Protein AF-A0A848WU78-F1 (afdb_monomer_lite)

pLDDT: mean 94.05, std 7.3, range [63.91, 98.81]

Secondary structure (DSSP, 8-state):
-EEEEE--SSSSSS--SSS----EEEEE--B-TTS-B---EEEEE-TTS--EEEEEEBTT-PEEEEE--TTS-EEEEE-TTS-EEEEEE-SS-EEEEEE--GGGTTEEEEEETTEEEEEE-SS-B--TTT-

Radius of gyration: 14.98 Å; chains: 1; bounding box: 34×36×35 Å

Structure (mmCIF, N/CA/C/O backbone):
data_AF-A0A848WU78-F1
#
_entry.id   AF-A0A848WU78-F1
#
loop_
_atom_site.group_PDB
_atom_site.id
_atom_site.type_symbol
_atom_site.label_atom_id
_atom_site.label_alt_id
_atom_site.label_comp_id
_atom_site.label_asym_id
_atom_site.label_entity_id
_atom_site.label_seq_id
_atom_site.pdbx_PDB_ins_code
_atom_site.Cartn_x
_atom_site.Cartn_y
_atom_site.Cartn_z
_atom_site.occupancy
_atom_site.B_iso_or_equiv
_atom_site.auth_seq_id
_atom_site.auth_comp_id
_atom_site.auth_asym_id
_atom_site.auth_atom_id
_atom_site.pdbx_PDB_model_num
ATOM 1 N N . ILE A 1 1 ? -7.471 -10.981 3.674 1.00 94.06 1 ILE A N 1
ATOM 2 C CA . ILE A 1 1 ? -6.106 -10.417 3.812 1.00 94.06 1 ILE A CA 1
ATOM 3 C C . ILE A 1 1 ? -5.634 -9.908 2.457 1.00 94.06 1 ILE A C 1
ATOM 5 O O . ILE A 1 1 ? -6.003 -10.502 1.447 1.00 94.06 1 ILE A O 1
ATOM 9 N N . TYR A 1 2 ? -4.851 -8.830 2.437 1.00 97.06 2 TYR A N 1
ATOM 10 C CA . TYR A 1 2 ? -4.188 -8.326 1.233 1.00 97.06 2 TYR A CA 1
ATOM 11 C C . TYR A 1 2 ? -2.687 -8.605 1.311 1.00 97.06 2 TYR A C 1
ATOM 13 O O . TYR A 1 2 ? -2.114 -8.546 2.399 1.00 97.06 2 TYR A O 1
ATOM 21 N N . ILE A 1 3 ? -2.058 -8.923 0.180 1.00 97.12 3 ILE A N 1
ATOM 22 C CA . ILE A 1 3 ? -0.626 -9.239 0.085 1.00 97.12 3 ILE A CA 1
ATOM 23 C C . ILE A 1 3 ? -0.025 -8.503 -1.114 1.00 97.12 3 ILE A C 1
ATOM 25 O O . ILE A 1 3 ? -0.481 -8.696 -2.242 1.00 97.12 3 ILE A O 1
ATOM 29 N N . ALA A 1 4 ? 1.013 -7.703 -0.874 1.00 96.62 4 ALA A N 1
ATOM 30 C CA . ALA A 1 4 ? 1.892 -7.213 -1.927 1.00 96.62 4 ALA A CA 1
ATOM 31 C C . ALA A 1 4 ? 2.862 -8.341 -2.311 1.00 96.62 4 ALA A C 1
ATOM 33 O O . ALA A 1 4 ? 3.610 -8.841 -1.472 1.00 96.62 4 ALA A O 1
ATOM 34 N N . GLU A 1 5 ? 2.797 -8.793 -3.560 1.00 94.94 5 GLU A N 1
ATOM 35 C CA . GLU A 1 5 ? 3.773 -9.705 -4.150 1.00 94.94 5 GLU A CA 1
ATOM 36 C C . GLU A 1 5 ? 4.758 -8.869 -4.959 1.00 94.94 5 GLU A C 1
ATOM 38 O O . GLU A 1 5 ? 4.379 -8.292 -5.979 1.00 94.94 5 GLU A O 1
ATOM 43 N N . THR A 1 6 ? 5.997 -8.815 -4.476 1.00 90.75 6 THR A N 1
ATOM 44 C CA . THR A 1 6 ? 7.070 -8.005 -5.053 1.00 90.75 6 THR A CA 1
ATOM 45 C C . THR A 1 6 ? 8.279 -8.889 -5.279 1.00 90.75 6 THR A C 1
ATOM 47 O O . THR A 1 6 ? 8.992 -9.236 -4.339 1.00 90.75 6 THR A O 1
ATOM 50 N N . ASP A 1 7 ? 8.482 -9.265 -6.535 1.00 90.19 7 ASP A N 1
ATOM 51 C CA . ASP A 1 7 ? 9.621 -10.052 -6.989 1.00 90.19 7 ASP A CA 1
ATOM 52 C C . ASP A 1 7 ? 10.453 -9.212 -7.962 1.00 90.19 7 ASP A C 1
ATOM 54 O O . ASP A 1 7 ? 10.223 -9.207 -9.169 1.00 90.19 7 ASP A O 1
ATOM 58 N N . ASN A 1 8 ? 11.415 -8.459 -7.429 1.00 82.19 8 ASN A N 1
ATOM 59 C CA . ASN A 1 8 ? 12.346 -7.646 -8.220 1.00 82.19 8 ASN A CA 1
ATOM 60 C C . ASN A 1 8 ? 13.483 -8.480 -8.848 1.00 82.19 8 ASN A C 1
ATOM 62 O O . ASN A 1 8 ? 14.461 -7.907 -9.327 1.00 82.19 8 ASN A O 1
ATOM 66 N N . GLY A 1 9 ? 13.396 -9.817 -8.803 1.00 85.12 9 GLY A N 1
ATOM 67 C CA . GLY A 1 9 ? 14.417 -10.720 -9.328 1.00 85.12 9 GLY A CA 1
ATOM 68 C C . GLY A 1 9 ? 15.706 -10.771 -8.498 1.00 85.12 9 GLY A C 1
ATOM 69 O O . GLY A 1 9 ? 16.663 -11.430 -8.908 1.00 85.12 9 GLY A O 1
ATOM 70 N N . SER A 1 10 ? 15.757 -10.102 -7.338 1.00 81.94 10 SER A N 1
ATOM 71 C CA . SER A 1 10 ? 16.917 -10.066 -6.443 1.00 81.94 10 SER A CA 1
ATOM 72 C C . SER A 1 10 ? 16.526 -10.358 -4.991 1.00 81.94 10 SER A C 1
ATOM 74 O O . SER A 1 10 ? 15.420 -10.099 -4.535 1.00 81.94 10 SER A O 1
ATOM 76 N N . ALA A 1 11 ? 17.475 -10.887 -4.216 1.00 77.19 11 ALA A N 1
ATOM 77 C CA . ALA A 1 11 ? 17.327 -11.027 -2.767 1.00 77.19 11 ALA A CA 1
ATOM 78 C C . ALA A 1 11 ? 17.635 -9.722 -2.006 1.00 77.19 11 ALA A C 1
ATOM 80 O O . ALA A 1 11 ? 17.547 -9.690 -0.776 1.00 77.19 11 ALA A O 1
ATOM 81 N N . LYS A 1 12 ? 18.057 -8.658 -2.703 1.00 74.56 12 LYS A N 1
ATOM 82 C CA . LYS A 1 12 ? 18.325 -7.351 -2.098 1.00 74.56 12 LYS A CA 1
ATOM 83 C C . LYS A 1 12 ? 17.086 -6.458 -2.132 1.00 74.56 12 LYS A C 1
ATOM 85 O O . LYS A 1 12 ? 16.273 -6.520 -3.048 1.00 74.56 12 LYS A O 1
ATOM 90 N N . ALA A 1 13 ? 16.984 -5.596 -1.122 1.00 63.91 13 ALA A N 1
ATOM 91 C CA . ALA A 1 13 ? 15.873 -4.656 -0.960 1.00 63.91 13 ALA A CA 1
ATOM 92 C C . ALA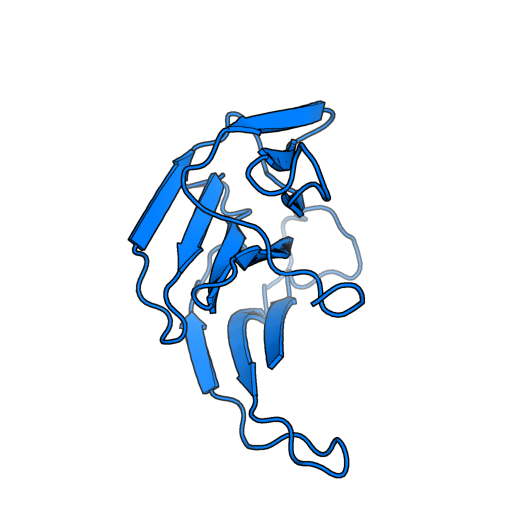 A 1 13 ? 15.913 -3.471 -1.950 1.00 63.91 13 ALA A C 1
ATOM 94 O O . ALA A 1 13 ? 14.893 -2.811 -2.184 1.00 63.91 13 ALA A O 1
ATOM 95 N N . ASP A 1 14 ? 17.088 -3.192 -2.517 1.00 68.75 14 ASP A N 1
ATOM 96 C CA . ASP A 1 14 ? 17.280 -2.132 -3.503 1.00 68.75 14 ASP A CA 1
ATOM 97 C C . ASP A 1 14 ? 16.814 -2.578 -4.893 1.00 68.75 14 ASP A C 1
ATOM 99 O O . ASP A 1 14 ? 16.835 -3.762 -5.230 1.00 68.75 14 ASP A O 1
ATOM 103 N N . ILE A 1 15 ? 16.401 -1.612 -5.718 1.00 68.38 15 ILE A N 1
ATOM 104 C CA . ILE A 1 15 ? 16.096 -1.873 -7.127 1.00 68.38 15 ILE A CA 1
ATOM 105 C C . ILE A 1 15 ? 17.430 -2.093 -7.844 1.00 68.38 15 ILE A C 1
ATOM 107 O O . ILE A 1 15 ? 18.164 -1.142 -8.117 1.00 68.38 15 ILE A O 1
ATOM 111 N N . GLU A 1 16 ? 17.761 -3.353 -8.112 1.00 70.88 16 GLU A N 1
ATOM 112 C CA . GLU A 1 16 ? 18.949 -3.726 -8.875 1.00 70.88 16 GLU A CA 1
ATOM 113 C C . GLU A 1 16 ? 18.626 -3.847 -10.367 1.00 70.88 16 GLU A C 1
ATOM 115 O O . GLU A 1 16 ? 17.540 -4.260 -10.766 1.00 70.88 16 GLU A O 1
ATOM 120 N N . THR A 1 17 ? 19.590 -3.485 -11.211 1.00 71.06 17 THR A N 1
ATOM 121 C CA . THR A 1 17 ? 19.484 -3.652 -12.663 1.00 71.06 17 THR A CA 1
ATOM 122 C C . THR A 1 17 ? 20.116 -4.971 -13.099 1.00 71.06 17 THR A C 1
ATOM 124 O O . THR A 1 17 ? 21.017 -5.493 -12.444 1.00 71.06 17 THR A O 1
ATOM 127 N N . GLY A 1 18 ? 19.658 -5.517 -14.228 1.00 78.38 18 GLY A N 1
ATOM 128 C CA . GLY A 1 18 ? 20.204 -6.758 -14.791 1.00 78.38 18 GLY A CA 1
ATOM 129 C C . GLY A 1 18 ? 19.597 -8.046 -14.228 1.00 78.38 18 GLY A C 1
ATOM 130 O O . GLY A 1 18 ? 20.069 -9.125 -14.580 1.00 78.38 18 GLY A O 1
ATOM 131 N N . PHE A 1 19 ? 18.550 -7.936 -13.409 1.00 80.31 19 PHE A N 1
ATOM 132 C CA . PHE A 1 19 ? 17.700 -9.051 -12.999 1.00 80.31 19 PHE A CA 1
ATOM 133 C C . PHE A 1 19 ? 16.364 -8.993 -13.739 1.00 80.31 19 PHE A C 1
ATOM 135 O O . PHE A 1 19 ? 15.879 -7.916 -14.088 1.00 80.31 19 PHE A O 1
ATOM 142 N N . GLU A 1 20 ? 15.793 -10.163 -14.004 1.00 84.00 20 GLU A N 1
ATOM 143 C CA . GLU A 1 20 ? 14.444 -10.279 -14.545 1.00 84.00 20 GLU A CA 1
ATOM 144 C C . GLU A 1 20 ? 13.462 -10.280 -13.373 1.00 84.00 20 GLU A C 1
ATOM 146 O O . GLU A 1 20 ? 13.502 -11.177 -12.531 1.00 84.00 20 GLU A O 1
ATOM 151 N N . SER A 1 21 ? 12.619 -9.250 -13.299 1.00 86.62 21 SER A N 1
ATOM 152 C CA . SER A 1 21 ? 11.557 -9.184 -12.297 1.00 86.62 21 SER A CA 1
ATOM 153 C C . SER A 1 21 ? 10.552 -10.311 -12.513 1.00 86.62 21 SER A C 1
ATOM 155 O O . SER A 1 21 ? 10.151 -10.597 -13.643 1.00 86.62 21 SER A O 1
ATOM 157 N N . GLY A 1 22 ? 10.115 -10.919 -11.415 1.00 91.19 22 GLY A N 1
ATOM 158 C CA . GLY A 1 22 ? 8.969 -11.811 -11.400 1.00 91.19 22 GLY A CA 1
ATOM 159 C C . GLY A 1 22 ? 7.657 -11.036 -11.287 1.00 91.19 22 GLY A C 1
ATOM 160 O O . GLY A 1 22 ? 7.484 -9.949 -11.839 1.00 91.19 22 GLY A O 1
ATOM 161 N N . ARG A 1 23 ? 6.687 -11.614 -10.575 1.00 94.12 23 ARG A N 1
ATOM 162 C CA . ARG A 1 23 ? 5.360 -11.002 -10.438 1.00 94.12 23 ARG A CA 1
ATOM 163 C C . ARG A 1 23 ? 5.401 -9.789 -9.511 1.00 94.12 23 ARG A C 1
ATOM 165 O O . ARG A 1 23 ? 5.915 -9.861 -8.399 1.00 94.12 23 ARG A O 1
ATOM 172 N N . MET A 1 24 ? 4.745 -8.724 -9.958 1.00 95.50 24 MET A N 1
ATOM 173 C CA . MET A 1 24 ? 4.508 -7.497 -9.204 1.00 95.50 24 MET A CA 1
ATOM 174 C C . MET A 1 24 ? 2.998 -7.301 -9.094 1.00 95.50 24 MET A C 1
ATOM 176 O O . MET A 1 24 ? 2.368 -6.783 -10.013 1.00 95.50 24 MET A O 1
ATOM 180 N N . THR A 1 25 ? 2.375 -7.779 -8.015 1.00 97.81 25 THR A N 1
ATOM 181 C CA . THR A 1 25 ? 0.904 -7.772 -7.899 1.00 97.81 25 THR A CA 1
ATOM 182 C C . THR A 1 25 ? 0.413 -7.396 -6.504 1.00 97.81 25 THR A C 1
ATOM 184 O O . THR A 1 25 ? 0.996 -7.788 -5.495 1.00 97.81 25 THR A O 1
ATOM 187 N N . LEU A 1 26 ? -0.709 -6.675 -6.437 1.00 98.50 26 LEU A N 1
ATOM 188 C CA . LEU A 1 26 ? -1.524 -6.579 -5.226 1.00 98.50 26 LEU A CA 1
ATOM 189 C C . LEU A 1 26 ? -2.531 -7.721 -5.236 1.00 98.50 26 LEU A C 1
ATOM 191 O O . LEU A 1 26 ? -3.318 -7.851 -6.172 1.00 98.50 26 LEU A O 1
ATOM 195 N N . ASN A 1 27 ? -2.537 -8.524 -4.182 1.00 98.38 27 ASN A N 1
ATOM 196 C CA . ASN A 1 27 ? -3.360 -9.719 -4.093 1.00 98.38 27 ASN A CA 1
ATOM 197 C C . ASN A 1 27 ? -4.291 -9.672 -2.896 1.00 98.38 27 ASN A C 1
ATOM 199 O O . ASN A 1 27 ? -3.997 -9.037 -1.886 1.00 98.38 27 ASN A O 1
ATOM 203 N N . SER A 1 28 ? -5.383 -10.420 -2.984 1.00 98.25 28 SER A N 1
ATOM 204 C CA . SER A 1 28 ? -6.279 -10.686 -1.869 1.00 98.25 28 SER A CA 1
ATOM 205 C C . SER A 1 28 ? -6.541 -12.177 -1.719 1.00 98.25 28 SER A C 1
ATOM 207 O O . SER A 1 28 ? -6.556 -12.928 -2.695 1.00 98.25 28 SER A O 1
ATOM 209 N N . PHE A 1 29 ? -6.746 -12.581 -0.471 1.00 98.19 29 PHE A N 1
ATOM 210 C CA . PHE A 1 29 ? -7.141 -13.927 -0.079 1.00 98.19 29 PHE A CA 1
ATOM 211 C C . PHE A 1 29 ? -8.252 -13.809 0.962 1.00 98.19 29 PHE A C 1
ATOM 213 O O . PHE A 1 29 ? -8.151 -13.002 1.898 1.00 98.19 29 PHE A O 1
ATOM 220 N N . SER A 1 30 ? -9.305 -14.614 0.831 1.00 97.06 30 SER A N 1
ATOM 221 C CA . SER A 1 30 ? -10.228 -14.832 1.946 1.00 97.06 30 SER A CA 1
ATOM 222 C C . SER A 1 30 ? -9.502 -15.589 3.056 1.00 97.06 30 SER A C 1
ATOM 224 O O . SER A 1 30 ? -8.661 -16.438 2.771 1.00 97.06 30 SER A O 1
ATOM 226 N N . VAL A 1 31 ? -9.827 -15.282 4.309 1.00 96.31 31 VAL A N 1
ATOM 227 C CA . VAL A 1 31 ? -9.323 -16.011 5.478 1.00 96.31 31 VAL A CA 1
ATOM 228 C C . VAL A 1 31 ? -10.528 -16.671 6.129 1.00 96.31 31 VAL A C 1
ATOM 230 O O . VAL A 1 31 ? -11.481 -15.969 6.465 1.00 96.31 31 VAL A O 1
ATOM 233 N N . ALA A 1 32 ? -10.522 -17.997 6.223 1.00 97.12 32 ALA A N 1
ATOM 234 C CA . ALA A 1 32 ? -11.568 -18.746 6.908 1.00 97.12 32 ALA A CA 1
ATOM 235 C C . ALA A 1 32 ? -11.380 -18.688 8.434 1.00 97.12 32 ALA A C 1
ATOM 237 O O . ALA A 1 32 ? -10.319 -18.300 8.925 1.00 97.12 32 ALA A O 1
ATOM 238 N N . ASP A 1 33 ? -12.397 -19.113 9.186 1.00 96.88 33 ASP A N 1
ATOM 239 C CA . ASP A 1 33 ? -12.389 -19.085 10.657 1.00 96.88 33 ASP A CA 1
ATOM 240 C C . ASP A 1 33 ? -11.254 -19.924 11.275 1.00 96.88 33 ASP A C 1
ATOM 242 O O . ASP A 1 33 ? -10.784 -19.629 12.372 1.00 96.88 33 ASP A O 1
ATOM 246 N N . ASP A 1 34 ? -10.784 -20.957 10.569 1.00 96.88 34 ASP A N 1
ATOM 247 C CA . ASP A 1 34 ? -9.649 -21.796 10.973 1.00 96.88 34 ASP A CA 1
ATOM 248 C C . ASP A 1 34 ? -8.277 -21.215 10.575 1.00 96.88 34 ASP A C 1
ATOM 250 O O . ASP A 1 34 ? -7.240 -21.836 10.814 1.00 96.88 34 ASP A O 1
ATOM 254 N N . GLY A 1 35 ? -8.262 -20.023 9.972 1.00 95.75 35 GLY A N 1
ATOM 255 C CA . GLY A 1 35 ? -7.067 -19.335 9.492 1.00 95.75 35 GLY A CA 1
ATOM 256 C C . GLY A 1 35 ? -6.571 -19.798 8.121 1.00 95.75 35 GLY A C 1
ATOM 257 O O . GLY A 1 35 ? -5.574 -19.261 7.635 1.00 95.75 35 GLY A O 1
ATOM 258 N 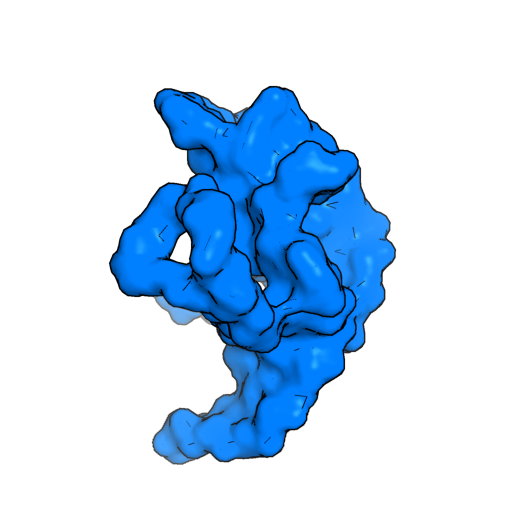N . SER A 1 36 ? -7.235 -20.763 7.475 1.00 97.31 36 SER A N 1
ATOM 259 C CA . SER A 1 36 ? -6.878 -21.174 6.116 1.00 97.31 36 SER A CA 1
ATOM 260 C C . SER A 1 36 ? -7.153 -20.059 5.099 1.00 97.31 36 SER A C 1
ATOM 262 O O . SER A 1 36 ? -8.078 -19.252 5.244 1.00 97.31 36 SER A O 1
ATOM 264 N N . LEU A 1 37 ? -6.311 -19.991 4.065 1.00 97.69 37 LEU A N 1
ATOM 265 C CA . LEU A 1 37 ? -6.457 -19.032 2.974 1.00 97.69 37 LEU A CA 1
ATOM 266 C C . LEU A 1 37 ? -7.259 -19.655 1.832 1.00 97.69 37 LEU A C 1
ATOM 268 O O . LEU A 1 37 ? -7.013 -20.798 1.449 1.00 97.69 37 LEU A O 1
ATOM 272 N N . GLY A 1 38 ? -8.192 -18.883 1.276 1.00 97.62 38 GLY A N 1
ATOM 273 C CA . GLY A 1 38 ? -8.857 -19.232 0.022 1.00 97.62 38 GLY A CA 1
ATOM 274 C C . GLY A 1 38 ? -7.975 -18.966 -1.198 1.00 97.62 38 GLY A C 1
ATOM 275 O O . GLY A 1 38 ? -6.771 -18.734 -1.086 1.00 97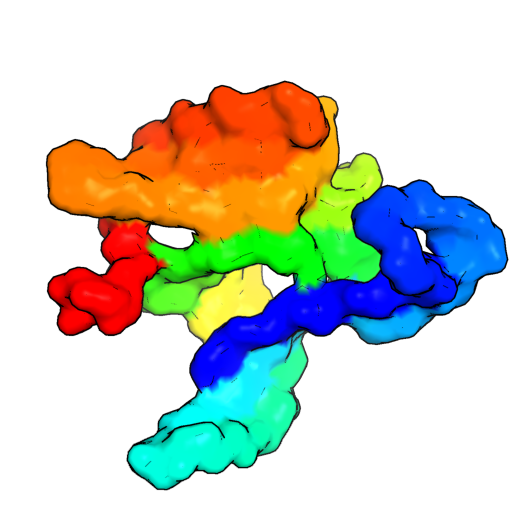.62 38 GLY A O 1
ATOM 276 N N . ASP A 1 39 ? -8.593 -18.960 -2.375 1.00 97.94 39 ASP A N 1
ATOM 277 C CA . ASP A 1 39 ? -7.872 -18.742 -3.626 1.00 97.94 39 ASP A CA 1
ATOM 278 C C . ASP A 1 39 ? -7.297 -17.322 -3.737 1.00 97.94 39 ASP A C 1
ATOM 280 O O . ASP A 1 39 ? -7.894 -16.332 -3.300 1.00 97.94 39 ASP A O 1
ATOM 284 N N . LYS A 1 40 ? -6.129 -17.229 -4.384 1.00 97.44 40 LYS A N 1
ATOM 285 C CA . LYS A 1 40 ? -5.492 -15.959 -4.740 1.00 97.44 40 LYS A CA 1
ATOM 286 C C . LYS A 1 40 ? -6.377 -15.196 -5.727 1.00 97.44 40 LYS A C 1
ATOM 288 O O . LYS A 1 40 ? -6.628 -15.681 -6.829 1.00 97.44 40 LYS A O 1
ATOM 293 N N . ARG A 1 41 ? -6.724 -13.952 -5.399 1.00 98.19 41 ARG A N 1
ATOM 294 C CA . ARG A 1 41 ? -7.295 -12.983 -6.345 1.00 98.19 41 ARG A CA 1
ATOM 295 C C . ARG A 1 41 ? -6.315 -11.836 -6.576 1.00 98.19 41 ARG A C 1
ATOM 297 O O . ARG A 1 41 ? -5.990 -11.114 -5.636 1.00 98.19 41 ARG A O 1
ATOM 304 N N . VAL A 1 42 ? -5.863 -11.667 -7.818 1.00 98.44 42 VAL A N 1
ATOM 305 C CA . VAL A 1 42 ? -5.054 -10.510 -8.237 1.00 98.44 42 VAL A CA 1
ATOM 306 C C . VAL A 1 42 ? -5.978 -9.298 -8.338 1.00 98.44 42 VAL A C 1
ATOM 308 O O . VAL A 1 42 ? -6.936 -9.328 -9.105 1.00 98.44 42 VAL A O 1
ATOM 311 N N . LEU A 1 43 ? -5.718 -8.270 -7.534 1.00 98.50 43 LEU A N 1
ATOM 312 C CA . LEU A 1 43 ? -6.450 -7.001 -7.553 1.00 98.50 43 LEU A CA 1
ATOM 313 C C . LEU A 1 43 ? -5.815 -6.011 -8.527 1.00 98.50 43 LEU A C 1
ATOM 315 O O . LEU A 1 43 ? -6.517 -5.351 -9.282 1.00 98.50 43 LEU A O 1
ATOM 319 N N . VAL A 1 44 ? -4.483 -5.925 -8.508 1.00 98.44 44 VAL A N 1
ATOM 320 C CA . VAL A 1 44 ? -3.707 -5.041 -9.383 1.00 98.44 44 VAL A CA 1
ATOM 321 C C . VAL A 1 44 ? -2.495 -5.804 -9.891 1.00 98.44 44 VAL A C 1
ATOM 323 O O . VAL A 1 44 ? -1.779 -6.423 -9.101 1.00 98.44 44 VAL A O 1
ATOM 326 N N . ASP A 1 45 ? -2.269 -5.742 -11.199 1.00 97.44 45 ASP A N 1
ATOM 327 C CA . ASP A 1 45 ? -1.067 -6.245 -11.857 1.00 97.44 45 ASP A CA 1
ATOM 328 C C . ASP A 1 45 ? -0.229 -5.056 -12.332 1.00 97.44 45 ASP A C 1
ATOM 330 O O . ASP A 1 45 ? -0.688 -4.243 -13.137 1.00 97.44 45 ASP A O 1
ATOM 334 N N . PHE A 1 46 ? 0.979 -4.924 -11.785 1.00 96.00 46 PHE A N 1
ATOM 335 C CA . PHE A 1 46 ? 1.894 -3.830 -12.108 1.00 96.00 46 PHE A CA 1
ATOM 336 C C . PHE A 1 46 ? 2.736 -4.123 -13.361 1.00 96.00 46 PHE A C 1
ATOM 338 O O . PHE A 1 46 ? 3.474 -3.246 -13.817 1.00 96.00 46 PHE A O 1
ATOM 345 N N . GLY A 1 47 ? 2.604 -5.315 -13.955 1.00 93.69 47 GLY A N 1
ATOM 346 C CA . GLY A 1 47 ? 3.326 -5.708 -15.157 1.00 93.69 47 GLY A CA 1
ATOM 347 C C . GLY A 1 47 ? 4.839 -5.661 -14.952 1.00 93.69 47 GLY A C 1
ATOM 348 O O . GLY A 1 47 ? 5.377 -6.347 -14.089 1.00 93.69 47 GLY A O 1
ATOM 349 N N . ASP A 1 48 ? 5.520 -4.843 -15.756 1.00 90.06 48 ASP A N 1
ATOM 350 C CA . ASP A 1 48 ? 6.976 -4.656 -15.720 1.00 90.06 48 ASP A CA 1
ATOM 351 C C . ASP A 1 48 ? 7.444 -3.594 -14.708 1.00 90.06 48 ASP A C 1
ATOM 353 O O . ASP A 1 48 ? 8.644 -3.350 -14.573 1.00 90.06 48 ASP A O 1
ATOM 357 N N . GLN A 1 49 ? 6.517 -2.934 -14.009 1.00 90.62 49 GLN A N 1
ATOM 358 C CA . GLN A 1 49 ? 6.837 -1.890 -13.041 1.00 90.62 49 GLN A CA 1
ATOM 359 C C . GLN A 1 49 ? 7.059 -2.475 -11.651 1.00 90.62 49 GLN A C 1
ATOM 361 O O . GLN A 1 49 ? 6.354 -3.390 -11.227 1.00 90.62 49 GLN A O 1
ATOM 366 N N . THR A 1 50 ? 7.972 -1.872 -10.887 1.00 90.69 50 THR A N 1
ATOM 367 C CA . THR A 1 50 ? 8.078 -2.151 -9.452 1.00 90.69 50 THR A CA 1
ATOM 368 C C . THR A 1 50 ? 6.742 -1.846 -8.774 1.00 90.69 50 THR A C 1
ATOM 370 O O . THR A 1 50 ? 6.236 -0.724 -8.860 1.00 90.69 50 THR A O 1
ATOM 373 N N . GLY A 1 51 ? 6.178 -2.862 -8.120 1.00 93.00 51 GLY A N 1
ATOM 374 C CA . GLY A 1 51 ? 4.871 -2.793 -7.479 1.00 93.00 51 GLY A CA 1
ATOM 375 C C . GLY A 1 51 ? 4.894 -2.100 -6.117 1.00 93.00 51 GLY A C 1
ATOM 376 O O . GLY A 1 51 ? 5.486 -1.034 -5.929 1.00 93.00 51 GLY A O 1
ATOM 377 N N . ILE A 1 52 ? 4.198 -2.710 -5.162 1.00 96.38 52 ILE A N 1
ATOM 378 C CA . ILE A 1 52 ? 3.994 -2.168 -3.818 1.00 96.38 52 ILE A CA 1
ATOM 379 C C . ILE A 1 52 ? 5.076 -2.689 -2.873 1.00 96.38 52 ILE A C 1
ATOM 381 O O . ILE A 1 52 ? 5.415 -3.866 -2.900 1.00 96.38 52 ILE A O 1
ATOM 385 N N . ASP A 1 53 ? 5.584 -1.825 -2.004 1.00 95.12 53 ASP A N 1
ATOM 386 C CA . ASP A 1 53 ? 6.409 -2.238 -0.866 1.00 95.12 53 ASP A CA 1
ATOM 387 C C . ASP A 1 53 ? 5.512 -2.444 0.368 1.00 95.12 53 ASP A C 1
ATOM 389 O O . ASP A 1 53 ? 4.791 -3.440 0.459 1.00 95.12 53 ASP A O 1
ATOM 393 N N . GLY A 1 54 ? 5.452 -1.472 1.281 1.00 97.06 54 GLY A N 1
ATOM 394 C CA . GLY A 1 54 ? 4.495 -1.470 2.385 1.00 97.06 54 GLY A CA 1
ATOM 395 C C . GLY A 1 54 ? 3.090 -0.978 2.013 1.00 97.06 54 GLY A C 1
ATOM 396 O O . GLY A 1 54 ? 2.894 -0.182 1.091 1.00 97.06 54 GLY A O 1
ATOM 397 N N . MET A 1 55 ? 2.097 -1.404 2.796 1.00 98.31 55 MET A N 1
ATOM 398 C CA . MET A 1 55 ? 0.711 -0.942 2.688 1.00 98.31 55 MET A CA 1
ATOM 399 C C . MET A 1 55 ? -0.008 -0.941 4.042 1.00 98.31 55 MET A C 1
ATOM 401 O O . MET A 1 55 ? 0.377 -1.650 4.971 1.00 98.31 55 MET A O 1
ATOM 405 N N . THR A 1 56 ? -1.094 -0.180 4.125 1.00 98.06 56 THR A N 1
ATOM 406 C CA . THR A 1 56 ? -2.025 -0.140 5.260 1.00 98.06 56 THR A CA 1
ATOM 407 C C . THR A 1 56 ? -3.467 -0.006 4.758 1.00 98.06 56 THR A C 1
ATOM 409 O O . THR A 1 56 ? -3.702 0.015 3.549 1.00 98.06 56 THR A O 1
ATOM 412 N N . MET A 1 57 ? -4.446 0.074 5.661 1.00 97.56 57 MET A N 1
ATOM 413 C CA . MET A 1 57 ? -5.856 0.237 5.301 1.00 97.56 57 MET A CA 1
ATOM 414 C C . MET A 1 57 ? -6.567 1.269 6.167 1.00 97.56 57 MET A C 1
ATOM 416 O O . MET A 1 57 ? -6.192 1.502 7.318 1.00 97.56 57 MET A O 1
ATOM 420 N N . ASP A 1 58 ? -7.624 1.856 5.613 1.00 98.00 58 ASP A N 1
ATOM 421 C CA . ASP A 1 58 ? -8.608 2.600 6.391 1.00 98.00 58 ASP A CA 1
ATOM 422 C C . ASP A 1 58 ? -9.780 1.712 6.848 1.00 98.00 58 ASP A C 1
ATOM 424 O O . ASP A 1 58 ? -9.922 0.550 6.465 1.00 98.00 58 ASP A O 1
ATOM 428 N N . THR A 1 59 ? -10.626 2.282 7.701 1.00 97.06 59 THR A N 1
ATOM 429 C CA . THR A 1 59 ? -11.841 1.652 8.247 1.00 97.06 59 THR A CA 1
ATOM 430 C C . THR A 1 59 ? -12.946 1.404 7.215 1.00 97.06 59 THR A C 1
ATOM 432 O O . THR A 1 59 ? -13.857 0.632 7.499 1.00 97.06 59 THR A O 1
ATOM 435 N N . ASP A 1 60 ? -12.853 1.990 6.017 1.00 96.88 60 ASP A N 1
ATOM 436 C CA . ASP A 1 60 ? -13.750 1.694 4.892 1.00 96.88 60 ASP A CA 1
ATOM 437 C C . ASP A 1 60 ? -13.205 0.536 4.024 1.00 96.88 60 ASP A C 1
ATOM 439 O O . ASP A 1 60 ? -13.818 0.157 3.025 1.00 96.88 60 ASP A O 1
ATOM 443 N N . GLY A 1 61 ? -12.047 -0.031 4.385 1.00 96.56 61 GLY A N 1
ATOM 444 C CA . GLY A 1 61 ? -11.391 -1.120 3.666 1.00 96.56 61 GLY A CA 1
ATOM 445 C C . GLY A 1 61 ? -10.556 -0.672 2.465 1.00 96.56 61 GLY A C 1
ATOM 446 O O . GLY A 1 61 ? -10.118 -1.528 1.694 1.00 96.56 61 GLY A O 1
ATOM 447 N N . ARG A 1 62 ? -10.316 0.635 2.283 1.00 98.50 62 ARG A N 1
ATOM 448 C CA . ARG A 1 62 ? -9.426 1.131 1.222 1.00 98.50 62 ARG A CA 1
ATOM 449 C C . ARG A 1 62 ? -7.979 0.819 1.570 1.00 98.50 62 ARG A C 1
ATOM 451 O O . ARG A 1 62 ? -7.564 0.956 2.720 1.00 98.50 62 ARG A O 1
ATOM 458 N N . ILE A 1 63 ? -7.201 0.441 0.565 1.00 98.69 63 ILE A N 1
ATOM 459 C CA . ILE A 1 63 ? -5.806 0.024 0.694 1.00 98.69 63 ILE A CA 1
ATOM 460 C C . ILE A 1 63 ? -4.913 1.200 0.317 1.00 98.69 63 ILE A C 1
ATOM 462 O O . ILE A 1 63 ? -4.977 1.687 -0.804 1.00 98.69 63 ILE A O 1
ATOM 466 N N . TYR A 1 64 ? -4.054 1.631 1.231 1.00 98.75 64 TYR A N 1
ATOM 467 C CA . TYR A 1 64 ? -3.041 2.655 0.990 1.00 98.75 64 TYR A CA 1
ATOM 468 C C . TYR A 1 64 ? -1.717 1.949 0.745 1.00 98.75 64 TYR A C 1
ATOM 470 O O . TYR A 1 64 ? -1.237 1.245 1.630 1.00 98.75 64 TYR A O 1
ATOM 478 N N . ALA A 1 65 ? -1.142 2.104 -0.442 1.00 98.69 65 ALA A N 1
ATOM 479 C CA . ALA A 1 65 ? -0.031 1.279 -0.895 1.00 98.69 65 ALA A CA 1
ATOM 480 C C . ALA A 1 65 ? 1.139 2.119 -1.415 1.00 98.69 65 ALA A C 1
ATOM 482 O O . ALA A 1 65 ? 0.957 2.980 -2.275 1.00 98.69 65 ALA A O 1
ATOM 483 N N . ALA A 1 66 ? 2.345 1.851 -0.909 1.00 98.38 66 ALA A N 1
ATOM 484 C CA . ALA A 1 66 ? 3.578 2.500 -1.341 1.00 98.38 66 ALA A CA 1
ATOM 485 C C . ALA A 1 66 ? 4.051 1.923 -2.682 1.00 98.38 66 ALA A C 1
ATOM 487 O O . ALA A 1 66 ? 4.748 0.911 -2.719 1.00 98.38 66 ALA A O 1
ATOM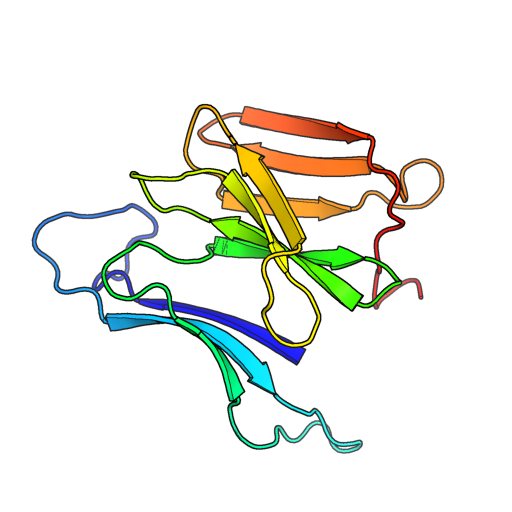 488 N N . VAL A 1 67 ? 3.656 2.561 -3.784 1.00 97.56 67 VAL A N 1
ATOM 489 C CA . VAL A 1 67 ? 4.036 2.175 -5.147 1.00 97.56 67 VAL A CA 1
ATOM 490 C C . VAL A 1 67 ? 5.440 2.691 -5.449 1.00 97.56 67 VAL A C 1
ATOM 492 O O . VAL A 1 67 ? 5.692 3.899 -5.428 1.00 97.56 67 VAL A O 1
ATOM 495 N N . ARG A 1 68 ? 6.350 1.763 -5.756 1.00 94.75 68 ARG A N 1
ATOM 496 C CA . ARG A 1 68 ? 7.783 2.024 -5.977 1.00 94.75 68 ARG A CA 1
ATOM 497 C C . ARG A 1 68 ? 8.194 2.108 -7.444 1.00 94.75 68 ARG A C 1
ATOM 499 O O . ARG A 1 68 ? 9.387 2.090 -7.740 1.00 94.75 68 ARG A O 1
ATOM 506 N N . SER A 1 69 ? 7.232 2.206 -8.355 1.00 92.44 69 SER A N 1
ATOM 507 C CA . SER A 1 69 ? 7.498 2.461 -9.771 1.00 92.44 69 SER A CA 1
ATOM 508 C C . SER A 1 69 ? 8.280 3.767 -9.933 1.00 92.44 69 SER A C 1
ATOM 510 O O . SER A 1 69 ? 7.824 4.823 -9.500 1.00 92.44 69 SER A O 1
ATOM 512 N N . ASP A 1 70 ? 9.439 3.710 -10.585 1.00 89.75 70 ASP A N 1
ATOM 513 C CA . ASP A 1 70 ? 10.264 4.883 -10.902 1.00 89.75 70 ASP A CA 1
ATOM 514 C C . ASP A 1 70 ? 9.553 5.860 -11.856 1.00 89.75 70 ASP A C 1
ATOM 516 O O . ASP A 1 70 ? 9.793 7.067 -11.818 1.00 89.75 70 ASP A O 1
ATOM 520 N N . LYS A 1 71 ? 8.619 5.352 -12.669 1.00 93.00 71 LYS A N 1
ATOM 521 C CA . LYS A 1 71 ? 7.765 6.139 -13.568 1.00 93.00 71 LYS A CA 1
ATOM 522 C C . LYS A 1 71 ? 6.661 6.891 -12.823 1.00 93.00 71 LYS A C 1
ATOM 524 O O . LYS A 1 71 ? 6.238 7.954 -13.278 1.00 93.00 71 LYS A O 1
ATOM 529 N N . ARG A 1 72 ? 6.150 6.330 -11.721 1.00 95.56 72 ARG A N 1
ATOM 530 C CA . ARG A 1 72 ? 5.015 6.883 -10.963 1.00 95.56 72 ARG A CA 1
ATOM 531 C C . ARG A 1 72 ? 5.122 6.548 -9.463 1.00 95.56 72 ARG A C 1
ATOM 533 O O . ARG A 1 72 ? 4.314 5.762 -8.962 1.00 95.56 72 ARG A O 1
ATOM 540 N N . PRO A 1 73 ? 6.090 7.134 -8.735 1.00 97.06 73 PRO A N 1
ATOM 541 C CA . PRO A 1 73 ? 6.258 6.860 -7.315 1.00 97.06 73 PRO A CA 1
ATOM 542 C C . PRO A 1 73 ? 5.199 7.590 -6.488 1.00 97.06 73 PRO A C 1
ATOM 544 O O . PRO A 1 73 ? 4.899 8.767 -6.724 1.00 97.06 73 PRO A O 1
ATOM 547 N N . GLY A 1 74 ? 4.615 6.894 -5.516 1.00 98.31 74 GLY A N 1
ATOM 548 C CA . GLY A 1 74 ? 3.626 7.510 -4.639 1.00 98.31 74 GLY A CA 1
ATOM 549 C C . GLY A 1 74 ? 2.825 6.539 -3.790 1.00 98.31 74 GLY A C 1
ATOM 550 O O . GLY A 1 74 ? 3.083 5.337 -3.764 1.00 98.31 74 GLY A O 1
ATOM 551 N N . ILE A 1 75 ? 1.835 7.081 -3.085 1.00 98.69 75 ILE A N 1
ATOM 552 C CA . ILE A 1 75 ? 0.856 6.288 -2.343 1.00 98.69 75 ILE A CA 1
ATOM 553 C C . ILE A 1 75 ? -0.414 6.188 -3.176 1.00 98.69 75 ILE A C 1
ATOM 555 O O . ILE A 1 75 ? -1.137 7.174 -3.320 1.00 98.69 75 ILE A O 1
ATOM 559 N N . ALA A 1 76 ? -0.678 5.005 -3.718 1.00 98.62 76 ALA A N 1
ATOM 560 C CA . ALA A 1 76 ? -1.948 4.708 -4.364 1.00 98.62 76 ALA A CA 1
ATOM 561 C C . ALA A 1 76 ? -2.984 4.303 -3.310 1.00 98.62 76 ALA A C 1
ATOM 563 O O . ALA A 1 76 ? -2.658 3.595 -2.353 1.00 98.62 76 ALA A O 1
ATOM 564 N N . VAL A 1 77 ? -4.223 4.752 -3.489 1.00 98.75 77 VAL A N 1
ATOM 565 C CA . VAL A 1 77 ? -5.367 4.343 -2.673 1.00 98.75 77 VAL A CA 1
ATOM 566 C C . VAL A 1 77 ? -6.252 3.453 -3.527 1.00 98.75 77 VAL A C 1
ATOM 568 O O . VAL A 1 77 ? -6.865 3.935 -4.473 1.00 98.75 77 VAL A O 1
ATOM 571 N N . PHE A 1 78 ? -6.330 2.166 -3.204 1.00 98.81 78 PHE A N 1
ATOM 572 C CA . PHE A 1 78 ? -7.167 1.206 -3.917 1.00 98.81 78 PHE A CA 1
ATOM 573 C C . PHE A 1 78 ? -8.453 0.897 -3.151 1.00 98.81 78 PHE A C 1
ATOM 575 O O . PHE A 1 78 ? -8.476 0.876 -1.919 1.00 98.81 78 PHE A O 1
ATOM 582 N N . SER A 1 79 ? -9.528 0.610 -3.877 1.00 98.56 79 SER A N 1
ATOM 583 C CA . SER A 1 79 ? -10.717 -0.030 -3.323 1.00 98.56 79 SER A CA 1
ATOM 584 C C . SER A 1 79 ? -10.408 -1.484 -2.914 1.00 98.56 79 SER A C 1
ATOM 586 O O . SER A 1 79 ? -9.419 -2.060 -3.383 1.00 98.56 79 SER A O 1
ATOM 588 N N . PRO A 1 80 ? -11.264 -2.128 -2.095 1.00 97.81 80 PRO A N 1
ATOM 589 C CA . PRO A 1 80 ? -11.162 -3.564 -1.792 1.00 97.81 80 PRO A CA 1
ATOM 590 C C . PRO A 1 80 ? -11.111 -4.486 -3.026 1.00 97.81 80 PRO A C 1
ATOM 592 O O . PRO A 1 80 ? -10.622 -5.618 -2.949 1.00 97.81 80 PRO A O 1
ATOM 595 N N . ASP A 1 81 ? -11.618 -4.002 -4.162 1.00 97.38 81 ASP A N 1
ATOM 596 C CA . ASP A 1 81 ? -11.685 -4.733 -5.426 1.00 97.38 81 ASP A CA 1
ATOM 597 C C . ASP A 1 81 ? -10.539 -4.385 -6.392 1.00 97.38 81 ASP A C 1
ATOM 599 O O . ASP A 1 81 ? -10.447 -4.982 -7.461 1.00 97.38 81 ASP A O 1
ATOM 603 N N . GLY A 1 82 ? -9.628 -3.483 -6.006 1.00 98.00 82 GLY A N 1
ATOM 604 C CA . GLY A 1 82 ? -8.434 -3.134 -6.786 1.00 98.00 82 GLY A CA 1
ATOM 605 C C . GLY A 1 82 ? -8.570 -1.906 -7.687 1.00 98.00 82 GLY A C 1
ATOM 606 O O . GLY A 1 82 ? -7.641 -1.593 -8.425 1.00 98.00 82 GLY A O 1
ATOM 607 N N . GLU A 1 83 ? -9.688 -1.181 -7.629 1.00 98.62 83 GLU A N 1
ATOM 608 C CA . GLU A 1 83 ? -9.839 0.086 -8.357 1.00 98.62 83 GLU A CA 1
ATOM 609 C C . GLU A 1 83 ? -8.978 1.174 -7.708 1.00 98.62 83 GLU A C 1
ATOM 611 O O . GLU A 1 83 ? -9.069 1.386 -6.501 1.00 98.62 83 GLU A O 1
ATOM 616 N N . GLU A 1 84 ? -8.158 1.884 -8.484 1.00 98.56 84 GLU A N 1
ATOM 617 C CA . GLU A 1 84 ? -7.417 3.045 -7.982 1.00 98.56 84 GLU A CA 1
ATOM 618 C C . GLU A 1 84 ? -8.376 4.231 -7.780 1.00 98.56 84 GLU A C 1
ATOM 620 O O . GLU A 1 84 ? -8.945 4.755 -8.734 1.00 98.56 84 GLU A O 1
ATOM 625 N N . LEU A 1 85 ? -8.558 4.645 -6.526 1.00 98.62 85 LEU A N 1
ATOM 626 C CA . LEU A 1 85 ? -9.469 5.713 -6.110 1.00 98.62 85 LEU A CA 1
ATOM 627 C C . LEU A 1 85 ? -8.775 7.074 -6.005 1.00 98.62 85 LEU A C 1
ATOM 629 O O . LEU A 1 85 ? -9.404 8.106 -6.233 1.00 98.62 85 LEU A O 1
ATOM 633 N N . ASP A 1 86 ? -7.503 7.082 -5.607 1.00 98.31 86 ASP A N 1
ATOM 634 C CA . ASP A 1 86 ? -6.702 8.296 -5.442 1.00 98.31 86 ASP A CA 1
ATOM 635 C C . ASP A 1 86 ? -5.202 7.972 -5.524 1.00 98.31 86 ASP A C 1
ATOM 637 O O . ASP A 1 86 ? -4.784 6.819 -5.371 1.00 98.31 86 ASP A O 1
ATOM 641 N N . PHE A 1 87 ? -4.379 8.996 -5.736 1.00 98.31 87 PHE A N 1
ATOM 642 C CA . PHE A 1 87 ? -2.932 8.864 -5.815 1.00 98.31 87 PHE A CA 1
ATOM 643 C C . PHE A 1 87 ? -2.212 10.093 -5.261 1.00 98.31 87 PHE A C 1
ATOM 645 O O . PHE A 1 87 ? -2.340 11.205 -5.776 1.00 98.31 87 PHE A O 1
ATOM 652 N N . LEU A 1 88 ? -1.369 9.872 -4.253 1.00 97.81 88 LEU A N 1
ATOM 653 C CA . LEU A 1 88 ? -0.480 10.884 -3.697 1.00 97.81 88 LEU A CA 1
ATOM 654 C C . LEU A 1 88 ? 0.929 10.729 -4.292 1.00 97.81 88 LEU A C 1
ATOM 656 O O . LEU A 1 88 ? 1.655 9.825 -3.868 1.00 97.81 88 LEU A O 1
ATOM 660 N N . PRO A 1 89 ? 1.359 11.603 -5.221 1.00 98.00 89 PRO A N 1
ATOM 661 C CA . PRO A 1 89 ? 2.712 11.547 -5.760 1.00 98.00 89 PRO A CA 1
ATOM 662 C C . PRO A 1 89 ? 3.749 11.872 -4.683 1.00 98.00 89 PRO A C 1
ATOM 664 O O . PRO A 1 89 ? 3.546 12.758 -3.846 1.00 98.00 89 PRO A O 1
ATOM 667 N N . THR A 1 90 ? 4.889 11.189 -4.736 1.00 97.00 90 THR A N 1
ATOM 668 C CA . THR A 1 90 ? 6.033 11.446 -3.854 1.00 97.00 90 THR A CA 1
ATOM 669 C C . THR A 1 90 ? 7.243 11.923 -4.651 1.00 97.00 90 THR A C 1
ATOM 671 O O . THR A 1 90 ? 7.366 11.674 -5.846 1.00 97.00 90 THR A O 1
ATOM 674 N N . LEU A 1 91 ? 8.140 12.659 -3.988 1.00 89.81 91 LEU A N 1
ATOM 675 C CA . LEU A 1 91 ? 9.353 13.200 -4.620 1.00 89.81 91 LEU A CA 1
ATOM 676 C C . LEU A 1 91 ? 10.465 12.150 -4.795 1.00 89.81 91 LEU A C 1
ATOM 678 O O . LEU A 1 91 ? 11.424 12.401 -5.516 1.00 89.81 91 LEU A O 1
ATOM 682 N N . ASP A 1 92 ? 10.341 11.011 -4.116 1.00 95.75 92 ASP A N 1
ATOM 683 C CA . ASP A 1 92 ? 11.260 9.870 -4.143 1.00 95.75 92 ASP A CA 1
ATOM 684 C C . ASP A 1 92 ? 10.447 8.578 -3.903 1.00 95.75 92 ASP A C 1
ATOM 686 O O . ASP A 1 92 ? 9.232 8.645 -3.674 1.00 95.75 92 ASP A O 1
ATOM 690 N N . LEU A 1 93 ? 11.086 7.409 -3.952 1.00 95.88 93 LEU A N 1
ATOM 691 C CA . LEU A 1 93 ? 10.436 6.110 -3.791 1.00 95.88 93 LEU A CA 1
ATOM 692 C C . LEU A 1 93 ? 9.892 5.929 -2.358 1.00 95.88 93 LEU A C 1
ATOM 694 O O . LEU A 1 93 ? 10.669 5.975 -1.396 1.00 95.88 93 LEU A O 1
ATOM 698 N N . PRO A 1 94 ? 8.578 5.702 -2.180 1.00 97.25 94 PRO A N 1
ATOM 699 C CA . PRO A 1 94 ? 8.012 5.380 -0.879 1.00 97.25 94 PRO A CA 1
ATOM 700 C C . PRO A 1 94 ? 8.298 3.918 -0.525 1.00 97.25 94 PRO A C 1
ATOM 702 O O . PRO A 1 94 ? 8.217 3.050 -1.383 1.00 97.25 94 PRO A O 1
ATOM 705 N N . THR A 1 95 ? 8.597 3.616 0.734 1.00 95.94 95 THR A N 1
ATOM 706 C CA . THR A 1 95 ? 8.854 2.231 1.178 1.00 95.94 95 THR A CA 1
ATOM 707 C C . THR A 1 95 ? 7.747 1.686 2.066 1.00 95.94 95 THR A C 1
ATOM 709 O O . THR A 1 95 ? 7.474 0.493 2.051 1.00 95.94 95 THR A O 1
ATOM 712 N N . ASN A 1 96 ? 7.069 2.530 2.842 1.00 97.75 96 ASN A N 1
ATOM 713 C CA . ASN A 1 96 ? 5.997 2.079 3.720 1.00 97.75 96 ASN A CA 1
ATOM 714 C C . ASN A 1 96 ? 5.030 3.215 4.066 1.00 97.75 96 ASN A C 1
ATOM 716 O O . ASN A 1 96 ? 5.356 4.402 3.948 1.00 97.75 96 ASN A O 1
ATOM 720 N N . CYS A 1 97 ? 3.839 2.838 4.524 1.00 98.19 97 CYS A N 1
ATOM 721 C CA . CYS A 1 97 ? 2.859 3.752 5.080 1.00 98.19 97 CYS A CA 1
ATOM 722 C C . CYS A 1 97 ? 2.033 3.093 6.192 1.00 98.19 97 CYS A C 1
ATOM 724 O O . CYS A 1 97 ? 1.793 1.890 6.179 1.00 98.19 97 CYS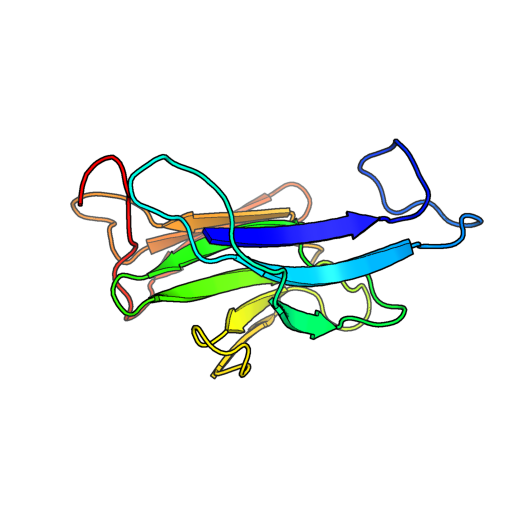 A O 1
ATOM 726 N N . CYS A 1 98 ? 1.601 3.884 7.173 1.00 98.12 98 CYS A N 1
ATOM 727 C CA . CYS A 1 98 ? 0.734 3.416 8.254 1.00 98.12 98 CYS A CA 1
ATOM 728 C C . CYS A 1 98 ? -0.086 4.574 8.821 1.00 98.12 98 CYS A C 1
ATOM 730 O O . CYS A 1 98 ? 0.390 5.710 8.883 1.00 98.12 98 CYS A O 1
ATOM 732 N N . PHE A 1 99 ? -1.313 4.304 9.253 1.00 98.44 99 PHE A N 1
ATOM 733 C CA . PHE A 1 99 ? -2.092 5.300 9.974 1.00 98.44 99 PHE A CA 1
ATOM 734 C C . PHE A 1 99 ? -1.612 5.466 11.420 1.00 98.44 99 PHE A C 1
ATOM 736 O O . PHE A 1 99 ? -1.176 4.519 12.068 1.00 98.44 99 PHE A O 1
ATOM 743 N N . GLY A 1 100 ? -1.721 6.682 11.954 1.00 97.69 100 GLY A N 1
ATOM 744 C CA . GLY A 1 100 ? -1.577 6.924 13.387 1.00 97.69 100 GLY A CA 1
ATOM 745 C C . GLY A 1 100 ? -2.719 6.295 14.192 1.00 97.69 100 GLY A C 1
ATOM 746 O O . GLY A 1 100 ? -3.676 5.754 13.641 1.00 97.69 100 GLY A O 1
ATOM 747 N N . THR A 1 101 ? -2.638 6.392 15.517 1.00 95.88 101 THR A N 1
ATOM 748 C CA . THR A 1 101 ? -3.660 5.886 16.447 1.00 95.88 101 THR A CA 1
ATOM 749 C C . THR A 1 101 ? -4.225 7.015 17.312 1.00 95.88 101 THR A C 1
ATOM 751 O O . THR A 1 101 ? -3.676 8.121 17.385 1.00 95.88 101 THR A O 1
ATOM 754 N N . GLY A 1 102 ? -5.358 6.767 17.977 1.00 94.88 102 GLY A N 1
ATOM 755 C CA . GLY A 1 102 ? -5.965 7.719 18.910 1.00 94.88 102 GLY A CA 1
ATOM 756 C C . GLY A 1 102 ? -6.270 9.075 18.263 1.00 94.88 102 GLY A C 1
ATOM 757 O O . GLY A 1 102 ? -7.021 9.161 17.295 1.00 94.88 102 GLY A O 1
ATOM 758 N N . LYS A 1 103 ? -5.676 10.156 18.786 1.00 96.25 103 LYS A N 1
ATOM 759 C CA . LYS A 1 103 ? -5.879 11.519 18.251 1.00 96.25 103 LYS A CA 1
ATOM 760 C C . LYS A 1 103 ? -5.316 11.717 16.840 1.00 96.25 103 LYS A C 1
ATOM 762 O O . LYS A 1 103 ? -5.616 12.728 16.213 1.00 96.25 103 LYS A O 1
ATOM 767 N N . GLU A 1 104 ? -4.503 10.782 16.361 1.00 97.38 104 GLU A N 1
ATOM 768 C CA . GLU A 1 104 ? -3.875 10.819 15.044 1.00 97.38 104 GLU A CA 1
ATOM 769 C C . GLU A 1 104 ? -4.405 9.722 14.111 1.00 97.38 104 GLU A C 1
ATOM 771 O O . GLU A 1 104 ? -3.772 9.419 13.106 1.00 97.38 104 GLU A O 1
ATOM 776 N N . ILE A 1 105 ? -5.578 9.150 14.404 1.00 97.06 105 ILE A N 1
ATOM 777 C CA . ILE A 1 105 ? -6.209 8.087 13.601 1.00 97.06 105 ILE A CA 1
ATOM 778 C C . ILE A 1 105 ? -6.399 8.451 12.116 1.00 97.06 105 ILE A C 1
ATOM 780 O O . ILE A 1 105 ? -6.493 7.582 11.261 1.00 97.06 105 ILE A O 1
ATOM 784 N N . ASN A 1 106 ? -6.436 9.742 11.791 1.00 97.75 106 ASN A N 1
ATOM 785 C CA . ASN A 1 106 ? -6.565 10.282 10.437 1.00 97.75 106 ASN A CA 1
ATOM 786 C C . ASN A 1 106 ? -5.246 10.843 9.872 1.00 97.75 106 ASN A C 1
ATOM 788 O O . ASN A 1 106 ? -5.248 11.588 8.887 1.00 97.75 106 ASN A O 1
ATOM 792 N N . ARG A 1 107 ? -4.110 10.525 10.499 1.00 98.44 107 ARG A N 1
ATOM 793 C CA . ARG A 1 107 ? -2.773 10.821 9.981 1.00 98.44 107 ARG A CA 1
ATOM 794 C C . ARG A 1 107 ? -2.216 9.608 9.267 1.00 98.44 107 ARG A C 1
ATOM 796 O O . ARG A 1 107 ? -2.144 8.549 9.874 1.00 98.44 107 ARG A O 1
ATOM 803 N N . LEU A 1 108 ? -1.755 9.791 8.034 1.00 98.62 108 LEU A N 1
ATOM 804 C CA . LEU A 1 108 ? -0.974 8.782 7.325 1.00 98.62 108 LEU A CA 1
ATOM 805 C C . LEU A 1 108 ? 0.509 9.133 7.452 1.00 98.62 108 LEU A C 1
ATOM 807 O O . LEU A 1 108 ? 0.929 10.215 7.034 1.00 98.62 108 LEU A O 1
ATOM 811 N N . TYR A 1 109 ? 1.273 8.235 8.061 1.00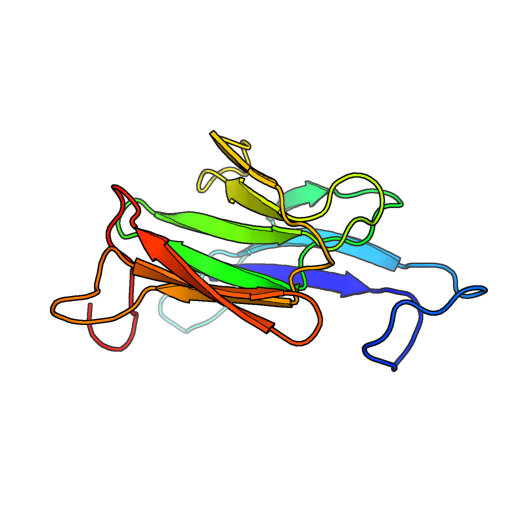 98.62 109 TYR A N 1
ATOM 812 C CA . TYR A 1 109 ? 2.724 8.288 8.183 1.00 98.62 109 TYR A CA 1
ATOM 813 C C . TYR A 1 109 ? 3.371 7.556 7.015 1.00 98.62 109 TYR A C 1
ATOM 815 O O . TYR A 1 109 ? 2.874 6.510 6.609 1.00 98.62 109 TYR A O 1
ATOM 823 N N . LEU A 1 110 ? 4.465 8.104 6.485 1.00 98.44 110 LEU A N 1
ATOM 824 C CA . LEU A 1 110 ? 5.103 7.658 5.245 1.00 98.44 110 LEU A CA 1
ATOM 825 C C . LEU A 1 110 ? 6.622 7.611 5.413 1.00 98.44 110 LEU A C 1
ATOM 827 O O . LEU A 1 110 ? 7.210 8.557 5.942 1.00 98.44 110 LEU A O 1
ATOM 831 N N . THR A 1 111 ? 7.264 6.568 4.898 1.00 98.31 111 THR A N 1
ATOM 832 C CA . THR A 1 111 ? 8.715 6.549 4.662 1.00 98.31 111 THR A CA 1
ATOM 833 C C . THR A 1 111 ? 8.972 6.715 3.171 1.00 98.31 111 THR A C 1
ATOM 835 O O . THR A 1 111 ? 8.431 5.967 2.360 1.00 98.31 111 THR A O 1
ATOM 838 N N . ILE A 1 112 ? 9.744 7.738 2.800 1.00 97.25 112 ILE A N 1
ATOM 839 C CA . ILE A 1 112 ? 9.985 8.126 1.402 1.00 97.25 112 ILE A CA 1
ATOM 840 C C . ILE A 1 112 ? 11.466 8.456 1.254 1.00 97.25 112 ILE A C 1
ATOM 842 O O . ILE A 1 112 ? 11.954 9.361 1.935 1.00 97.25 112 ILE A O 1
ATOM 846 N N . GLY A 1 113 ? 12.181 7.725 0.394 1.00 93.81 113 GLY A N 1
ATOM 847 C CA . GLY A 1 113 ? 13.639 7.806 0.309 1.00 93.81 113 GLY A CA 1
ATOM 848 C C . GLY A 1 113 ? 14.278 7.648 1.695 1.00 93.81 113 GLY A C 1
ATOM 849 O O . GLY A 1 113 ? 14.038 6.668 2.396 1.00 93.81 113 GLY A O 1
ATOM 850 N N . ASN A 1 114 ? 15.029 8.665 2.129 1.00 94.06 114 ASN A N 1
ATOM 851 C CA . ASN A 1 114 ? 15.656 8.723 3.459 1.00 94.06 114 ASN A CA 1
ATOM 852 C C . ASN A 1 114 ? 14.848 9.519 4.509 1.00 94.06 114 ASN A C 1
ATOM 854 O O . ASN A 1 114 ? 15.384 9.880 5.558 1.00 94.06 114 ASN A O 1
ATOM 858 N N . GLY A 1 115 ? 13.590 9.859 4.223 1.00 96.62 115 GLY A N 1
ATOM 859 C CA . GLY A 1 115 ? 12.758 10.722 5.060 1.00 96.62 115 GLY A CA 1
ATOM 860 C C . GLY A 1 115 ? 11.552 10.021 5.690 1.00 96.62 115 GLY A C 1
ATOM 861 O O . GLY A 1 115 ? 11.061 9.003 5.202 1.00 96.62 115 GLY A O 1
ATOM 862 N N . PHE A 1 116 ? 11.047 10.625 6.770 1.00 97.88 116 PHE A N 1
ATOM 863 C CA . PHE A 1 116 ? 9.812 10.239 7.455 1.00 97.88 116 PHE A CA 1
ATOM 864 C C . PHE A 1 116 ? 8.835 11.416 7.466 1.00 97.88 116 PHE A C 1
ATOM 866 O O . PHE A 1 116 ? 9.162 12.508 7.936 1.00 97.88 116 PHE A O 1
ATOM 873 N N . TYR A 1 117 ? 7.636 11.193 6.939 1.00 98.06 117 TYR A N 1
ATOM 874 C CA . TYR A 1 117 ? 6.643 12.228 6.673 1.00 98.06 117 TYR A CA 1
ATOM 875 C C . TYR A 1 117 ? 5.296 11.858 7.284 1.00 98.06 117 TYR A C 1
ATOM 877 O O . TYR A 1 117 ? 5.036 10.704 7.624 1.00 98.06 117 TYR A O 1
ATOM 885 N N . ARG A 1 118 ? 4.410 12.850 7.395 1.00 97.62 118 ARG A N 1
ATOM 886 C CA . ARG A 1 118 ? 3.006 12.618 7.728 1.00 97.62 118 ARG A CA 1
ATOM 887 C C . ARG A 1 118 ? 2.095 13.619 7.048 1.00 97.62 118 ARG A C 1
ATOM 889 O O . ARG A 1 118 ? 2.437 14.798 6.943 1.00 97.62 118 ARG A O 1
ATOM 896 N N . ILE A 1 119 ? 0.905 13.168 6.685 1.00 97.44 119 ILE A N 1
ATOM 897 C CA . ILE A 1 119 ? -0.150 14.010 6.119 1.00 97.44 119 ILE A CA 1
ATOM 898 C C . ILE A 1 119 ? -1.454 13.839 6.892 1.00 97.44 119 ILE A C 1
ATOM 900 O O . ILE A 1 119 ? -1.654 12.853 7.599 1.00 97.44 119 ILE A O 1
ATOM 904 N N . TRP A 1 120 ? -2.334 14.837 6.815 1.00 97.62 120 TRP A N 1
ATOM 905 C CA . TRP A 1 120 ? -3.732 14.637 7.196 1.00 97.62 120 TRP A CA 1
ATOM 906 C C . TRP A 1 120 ? -4.456 13.909 6.069 1.00 97.62 120 TRP A C 1
ATOM 908 O O . TRP A 1 120 ? -4.197 14.174 4.899 1.00 97.62 120 TRP A O 1
ATOM 918 N N . THR A 1 121 ? -5.394 13.052 6.441 1.00 97.25 121 THR A N 1
ATOM 919 C CA . THR A 1 121 ? -6.339 12.418 5.525 1.00 97.25 121 THR A CA 1
ATOM 920 C C . THR A 1 121 ? -7.762 12.645 6.034 1.00 97.25 121 THR A C 1
ATOM 922 O O . THR A 1 121 ? -7.969 12.977 7.206 1.00 97.25 121 THR A O 1
ATOM 925 N N . ASN A 1 122 ? -8.747 12.449 5.159 1.00 96.00 122 ASN A N 1
ATOM 926 C CA . ASN A 1 122 ? -10.156 12.397 5.557 1.00 96.00 122 ASN A CA 1
ATOM 927 C C . ASN A 1 122 ? -10.579 10.996 6.038 1.00 96.00 122 ASN A C 1
ATOM 929 O O . ASN A 1 122 ? -11.694 10.832 6.528 1.00 96.00 122 ASN A O 1
ATOM 933 N N . ALA A 1 123 ? -9.699 10.004 5.900 1.00 97.62 123 ALA A N 1
ATOM 934 C CA . ALA A 1 123 ? -9.929 8.631 6.314 1.00 97.62 123 ALA A CA 1
ATOM 935 C C . ALA A 1 123 ? -9.546 8.421 7.785 1.00 97.62 123 ALA A C 1
ATOM 937 O O . ALA A 1 123 ? -8.809 9.209 8.381 1.00 97.62 123 ALA A O 1
ATOM 938 N N . LYS A 1 124 ? -10.043 7.333 8.372 1.00 97.81 124 LYS A N 1
ATOM 939 C CA . LYS A 1 124 ? -9.589 6.829 9.672 1.00 97.81 124 LYS A CA 1
ATOM 940 C C . LYS A 1 124 ? -8.902 5.495 9.446 1.00 97.81 124 LYS A C 1
ATOM 942 O O . LYS A 1 124 ? -9.518 4.614 8.852 1.00 97.81 124 LYS A O 1
ATOM 947 N N . GLY A 1 125 ? -7.671 5.361 9.919 1.00 97.56 125 GLY A N 1
ATOM 948 C CA . GLY A 1 125 ? -6.908 4.124 9.823 1.00 97.56 125 GLY A CA 1
ATOM 949 C C . GLY A 1 125 ? -7.562 2.962 10.547 1.00 97.56 125 GLY A C 1
ATOM 950 O O . GLY A 1 125 ? -8.152 3.164 11.605 1.00 97.56 125 GLY A O 1
ATOM 951 N N . TYR A 1 126 ? -7.421 1.771 9.976 1.00 96.56 126 TYR A N 1
ATOM 952 C CA . TYR A 1 126 ? -7.799 0.514 10.606 1.00 96.56 126 TYR A CA 1
ATOM 953 C C . TYR A 1 126 ? -6.587 -0.119 11.297 1.00 96.56 126 TYR A C 1
ATOM 955 O O . TYR A 1 126 ? -5.509 -0.226 10.707 1.00 96.56 126 TYR A O 1
ATOM 963 N N . HIS A 1 127 ? -6.768 -0.566 12.537 1.00 93.69 127 HIS A N 1
ATOM 964 C CA . HIS A 1 127 ? -5.732 -1.177 13.363 1.00 93.69 127 HIS A CA 1
ATOM 965 C C . HIS A 1 127 ? -6.239 -2.495 13.952 1.00 93.69 127 HIS A C 1
ATOM 967 O O . HIS A 1 127 ? -6.942 -2.465 14.954 1.00 93.69 127 HIS A O 1
ATOM 973 N N . PRO A 1 128 ? -5.822 -3.668 13.442 1.00 84.62 128 PRO A N 1
ATOM 974 C CA . PRO A 1 128 ? -6.385 -4.960 13.859 1.00 84.62 128 PRO A CA 1
ATOM 975 C C . PRO A 1 128 ? -6.132 -5.331 15.331 1.00 84.62 128 PRO A C 1
ATOM 977 O O . PRO A 1 128 ? -6.728 -6.268 15.847 1.00 84.62 128 PRO A O 1
ATOM 980 N N . ALA A 1 129 ? -5.208 -4.644 16.010 1.00 82.75 129 ALA A N 1
ATOM 981 C CA . ALA A 1 129 ? -4.962 -4.829 17.441 1.00 82.75 129 ALA A CA 1
ATOM 982 C C . ALA A 1 129 ? -5.811 -3.901 18.333 1.00 82.75 129 ALA A C 1
ATOM 984 O O . ALA A 1 129 ? -5.773 -4.041 19.555 1.00 82.75 129 ALA A O 1
ATOM 985 N N . LEU A 1 130 ? -6.503 -2.922 17.744 1.00 82.12 130 LEU A N 1
ATOM 986 C CA . LEU A 1 130 ? -7.273 -1.892 18.446 1.00 82.12 130 LEU A CA 1
ATOM 987 C C . LEU A 1 130 ? -8.759 -1.893 18.060 1.00 82.12 130 LEU A C 1
ATOM 989 O O . LEU A 1 130 ? -9.579 -1.545 18.910 1.00 82.12 130 LEU A O 1
ATOM 993 N N . ASP A 1 131 ? -9.070 -2.260 16.816 1.00 74.44 131 ASP A N 1
ATOM 994 C CA . ASP A 1 131 ? -10.409 -2.325 16.221 1.00 74.44 131 ASP A CA 1
ATOM 995 C C . ASP A 1 131 ? -10.892 -3.778 16.105 1.00 74.44 131 ASP A C 1
ATOM 997 O O . ASP A 1 131 ? -12.059 -4.036 16.480 1.00 74.44 131 ASP A O 1
#

Sequence (131 aa):
IYIAETDNGSAKADIETGFESGRMTLNSFSVADDGSLGDKRVLVDFGDQTGIDGMTMDTDGRIYAAVRSDKRPGIAVFSPDGEELDFLPTLDLPTNCCFGTGKEINRLYLTIGNGFYRIWTNAKGYHPALD

Foldseek 3Di:
DKDFDFFLQDPDPDNDPPGDGDWGFIWDWDADPVRDTHDIDTQDGPDRFGHFAAWFAFPQGWIFTQGQGPVFGFTFTADNNNHGPDTDGDPARWRYWFFDDDVRQQKIWTDGDPDIDIDGHPTGTDDPVPD